Protein AF-A0A936ZV55-F1 (afdb_monomer_lite)

Sequence (114 aa):
MKTILKLLIPIILLSFFTTSCATTVRVRPARGVVVTKLHHPKIVVHNNVRYYRSNGTWYVKQNRGYRTIAAPVGVRVTTLPRGYRVVKVRGVKYYTYRGVYYKRSGRKYIVVNV

Foldseek 3Di:
DPPVVVVVVVVVVVPVPPDPPPPPDDDDDDQFDWAQDADPWDWFADPNAIWTAHQNWIWGDDDNTTGTDDDDFFTKAQDDHPPWDWDADPNAIWTDDPHWIWHDDPNIITTHDD

Secondary structure (DSSP, 8-state):
--SSHHHHHHHHHTTTT---------PPPPTT-EES--SSPEEEEETTEEEEEETTEEEEEETTEEEEEPPPTT-EESSPPTT-EEEEETTEEEEEETTEEEEEETTEEEEE--

pLDDT: mean 83.95, std 16.99, range [48.19, 98.38]

InterPro domains:
  IPR045398 Protein of unknown function DUF6515 [PF20125] (32-113)

Radius of gyration: 22.92 Å; chains: 1; bounding box: 64×62×41 Å

Structure (mmCIF, N/CA/C/O backbone):
data_AF-A0A936ZV55-F1
#
_entry.id   AF-A0A936ZV55-F1
#
loop_
_atom_site.group_PDB
_atom_site.id
_atom_site.type_symbol
_atom_site.label_atom_id
_atom_site.label_alt_id
_atom_site.label_comp_id
_atom_site.label_asym_id
_atom_site.label_entity_id
_atom_site.label_seq_id
_atom_site.pdbx_PDB_ins_code
_atom_site.Cartn_x
_atom_site.Cartn_y
_atom_site.Cartn_z
_atom_site.occupancy
_atom_site.B_iso_or_equiv
_atom_site.auth_seq_id
_atom_site.auth_comp_id
_atom_site.auth_asym_id
_atom_site.auth_atom_id
_atom_site.pdbx_PDB_model_num
ATOM 1 N N . MET A 1 1 ? 46.717 44.555 23.370 1.00 53.72 1 MET A N 1
ATOM 2 C CA . MET A 1 1 ? 45.807 44.378 22.209 1.00 53.72 1 MET A CA 1
ATOM 3 C C . MET A 1 1 ? 45.878 42.944 21.648 1.00 53.72 1 MET A C 1
ATOM 5 O O . MET A 1 1 ? 46.238 42.754 20.498 1.00 53.72 1 MET A O 1
ATOM 9 N N . LYS A 1 2 ? 45.594 41.902 22.450 1.00 53.50 2 LYS A N 1
ATOM 10 C CA . LYS A 1 2 ? 45.701 40.478 22.022 1.00 53.50 2 LYS A CA 1
ATOM 11 C C . LYS A 1 2 ? 44.462 39.628 22.360 1.00 53.50 2 LYS A C 1
ATOM 13 O O . LYS A 1 2 ? 44.421 38.442 22.052 1.00 53.50 2 LYS A O 1
ATOM 18 N N . THR A 1 3 ? 43.448 40.233 22.974 1.00 50.22 3 THR A N 1
ATOM 19 C CA . THR A 1 3 ? 42.209 39.572 23.420 1.00 50.22 3 THR A CA 1
ATOM 20 C C . THR A 1 3 ? 41.062 39.694 22.412 1.00 50.22 3 THR A C 1
ATOM 22 O O . THR A 1 3 ? 40.190 38.836 22.391 1.00 50.22 3 THR A O 1
ATOM 25 N N . ILE A 1 4 ? 41.099 40.688 21.518 1.00 57.16 4 ILE A N 1
ATOM 26 C CA . ILE A 1 4 ? 40.024 40.958 20.543 1.00 57.16 4 ILE A CA 1
ATOM 27 C C . ILE A 1 4 ? 40.008 39.914 19.406 1.00 57.16 4 ILE A C 1
ATOM 29 O O . ILE A 1 4 ? 38.944 39.492 18.966 1.00 57.16 4 ILE A O 1
ATOM 33 N N . LEU A 1 5 ? 41.174 39.402 18.991 1.00 50.50 5 LEU A N 1
ATOM 34 C CA . LEU A 1 5 ? 41.277 38.407 17.911 1.00 50.50 5 LEU A CA 1
ATOM 35 C C . LEU A 1 5 ? 40.729 37.020 18.310 1.00 50.50 5 LEU A C 1
ATOM 37 O O . LEU A 1 5 ? 40.260 36.275 17.457 1.00 50.50 5 LEU A O 1
ATOM 41 N N . LYS A 1 6 ? 40.735 36.679 19.608 1.00 48.19 6 LYS A N 1
ATOM 42 C CA . LYS A 1 6 ? 40.257 35.378 20.119 1.00 48.19 6 LYS A CA 1
ATOM 43 C C . LYS A 1 6 ? 38.727 35.290 20.246 1.00 48.19 6 LYS A C 1
ATOM 45 O O . LYS A 1 6 ? 38.203 34.189 20.363 1.00 48.19 6 LYS A O 1
ATOM 50 N N . LEU A 1 7 ? 38.021 36.424 20.190 1.00 53.91 7 LEU A N 1
ATOM 51 C CA . LEU A 1 7 ? 36.553 36.498 20.265 1.00 53.91 7 LEU A CA 1
ATOM 52 C C . LEU A 1 7 ? 35.861 36.430 18.893 1.00 53.91 7 LEU A C 1
ATOM 54 O O . LEU A 1 7 ? 34.675 36.126 18.832 1.00 53.91 7 LEU A O 1
ATOM 58 N N . LEU A 1 8 ? 36.591 36.648 17.792 1.00 54.00 8 LEU A N 1
ATOM 59 C CA . LEU A 1 8 ? 36.044 36.582 16.426 1.00 54.00 8 LEU A CA 1
ATOM 60 C C . LEU A 1 8 ? 36.013 35.159 15.838 1.00 54.00 8 LEU A C 1
ATOM 62 O O . LEU A 1 8 ? 35.195 34.862 14.971 1.00 54.00 8 LEU A O 1
ATOM 66 N N . ILE A 1 9 ? 36.858 34.257 16.338 1.00 56.09 9 ILE A N 1
ATOM 67 C CA . ILE A 1 9 ? 37.000 32.879 15.842 1.00 56.09 9 ILE A CA 1
ATOM 68 C C . ILE A 1 9 ? 35.749 31.993 16.082 1.00 56.09 9 ILE A C 1
ATOM 70 O O . ILE A 1 9 ? 35.398 31.241 15.172 1.00 56.09 9 ILE A O 1
ATOM 74 N N . PRO A 1 10 ? 35.009 32.070 17.212 1.00 53.22 10 PRO A N 1
ATOM 75 C CA . PRO A 1 10 ? 33.805 31.249 17.393 1.00 53.22 10 PRO A CA 1
ATOM 76 C C . PRO A 1 10 ? 32.577 31.765 16.620 1.00 53.22 10 PRO A C 1
ATOM 78 O O . PRO A 1 10 ? 31.668 30.988 16.340 1.00 53.22 10 PRO A O 1
ATOM 81 N N . ILE A 1 11 ? 32.546 33.046 16.232 1.00 55.44 11 ILE A N 1
ATOM 82 C CA . ILE A 1 11 ? 31.412 33.649 15.503 1.00 55.44 11 ILE A CA 1
ATOM 83 C C . ILE A 1 11 ? 31.414 33.213 14.028 1.00 55.44 11 ILE A C 1
ATOM 85 O O . ILE A 1 11 ? 30.356 33.018 13.435 1.00 55.44 11 ILE A O 1
ATOM 89 N N . ILE A 1 12 ? 32.597 32.973 13.454 1.00 54.81 12 ILE A N 1
ATOM 90 C CA . ILE A 1 12 ? 32.760 32.508 12.066 1.00 54.81 12 ILE A CA 1
ATOM 91 C C . ILE A 1 12 ? 32.410 31.014 11.921 1.00 54.81 12 ILE A C 1
ATOM 93 O O . ILE A 1 12 ? 31.996 30.582 10.849 1.00 54.81 12 ILE A O 1
ATOM 97 N N . LEU A 1 13 ? 32.508 30.219 12.995 1.00 54.12 13 LEU A N 1
ATOM 98 C CA . LEU A 1 13 ? 32.176 28.788 12.961 1.00 54.12 13 LEU A CA 1
ATOM 99 C C . LEU A 1 13 ? 30.666 28.504 13.083 1.00 54.12 13 LEU A C 1
ATOM 101 O O . LEU A 1 13 ? 30.201 27.449 12.651 1.00 54.12 13 LEU A O 1
ATOM 105 N N . LEU A 1 14 ? 29.890 29.431 13.657 1.00 54.41 14 LEU A N 1
ATOM 106 C CA . LEU A 1 14 ? 28.461 29.234 13.938 1.00 54.41 14 LEU A CA 1
ATOM 107 C C . LEU A 1 14 ? 27.556 29.432 12.703 1.00 54.41 14 LEU A C 1
ATOM 109 O O . LEU A 1 14 ? 26.392 29.040 12.721 1.00 54.41 14 LEU A O 1
ATOM 113 N N . SER A 1 15 ? 28.074 30.000 11.611 1.00 51.59 15 SER A N 1
ATOM 114 C CA . SER A 1 15 ? 27.320 30.274 10.376 1.00 51.59 15 SER A CA 1
ATOM 115 C C . SER A 1 15 ? 27.347 29.133 9.344 1.00 51.59 15 SER A C 1
ATOM 117 O O . SER A 1 15 ? 26.571 29.155 8.388 1.00 51.59 15 SER A O 1
ATOM 119 N N . PHE A 1 16 ? 28.167 28.093 9.547 1.00 55.56 16 PHE A N 1
ATOM 120 C CA . PHE A 1 16 ? 28.282 26.949 8.625 1.00 55.56 16 PHE A CA 1
ATOM 121 C C . PHE A 1 16 ? 27.246 25.833 8.845 1.00 55.56 16 PHE A C 1
ATOM 123 O O . PHE A 1 16 ? 27.211 24.865 8.090 1.00 55.56 16 PHE A O 1
ATOM 130 N N . PHE A 1 17 ? 26.356 25.974 9.831 1.00 54.66 17 PHE A N 1
ATOM 131 C CA . PHE A 1 17 ? 25.240 25.049 10.073 1.00 54.66 17 PHE 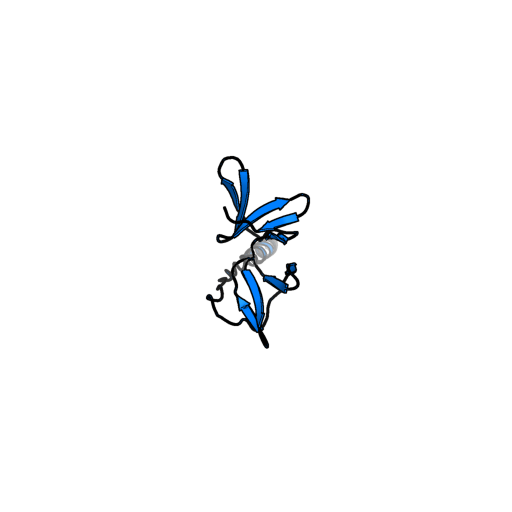A CA 1
ATOM 132 C C . PHE A 1 17 ? 23.920 25.534 9.455 1.00 54.66 17 PHE A C 1
ATOM 134 O O . PHE A 1 17 ? 22.839 25.208 9.947 1.00 54.66 17 PHE A O 1
ATOM 141 N N . THR A 1 18 ? 23.968 26.301 8.361 1.00 59.91 18 THR A N 1
ATOM 142 C CA . THR A 1 18 ? 22.760 26.579 7.574 1.00 59.91 18 THR A CA 1
ATOM 143 C C . THR A 1 18 ? 22.349 25.306 6.836 1.00 59.91 18 THR A C 1
ATOM 145 O O . THR A 1 18 ? 22.774 24.988 5.731 1.00 59.91 18 THR A O 1
ATOM 148 N N . THR A 1 19 ? 21.543 24.525 7.553 1.00 65.81 19 THR A N 1
ATOM 149 C CA . THR A 1 19 ? 20.645 23.466 7.102 1.00 65.81 19 THR A CA 1
ATOM 150 C C . THR A 1 19 ? 20.441 23.455 5.590 1.00 65.81 19 THR A C 1
ATOM 152 O O . THR A 1 19 ? 19.628 24.211 5.055 1.00 65.81 19 THR A O 1
ATOM 155 N N . SER A 1 20 ? 21.143 22.536 4.917 1.00 66.44 20 SER A N 1
ATOM 15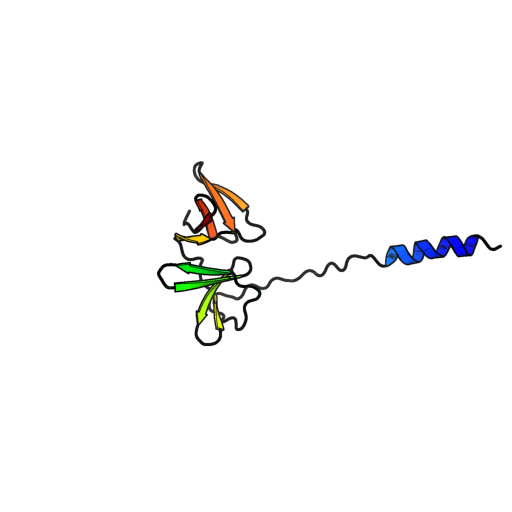6 C CA . SER A 1 20 ? 20.825 22.086 3.564 1.00 66.44 20 SER A CA 1
ATOM 157 C C . SER A 1 20 ? 19.428 21.467 3.591 1.00 66.44 20 SER A C 1
ATOM 159 O O . SER A 1 20 ? 19.240 20.271 3.820 1.00 66.44 20 SER A O 1
ATOM 161 N N . CYS A 1 21 ? 18.408 22.307 3.438 1.00 64.75 21 CYS A N 1
ATOM 162 C CA . CYS A 1 21 ? 17.036 21.857 3.297 1.00 64.75 21 CYS A CA 1
ATOM 163 C C . CYS A 1 21 ? 16.856 21.377 1.852 1.00 64.75 21 CYS A C 1
ATOM 165 O O . CYS A 1 21 ? 16.261 22.048 1.011 1.00 64.75 21 CYS A O 1
ATOM 167 N N . ALA A 1 22 ? 17.432 20.215 1.535 1.00 61.62 22 ALA A N 1
ATOM 168 C C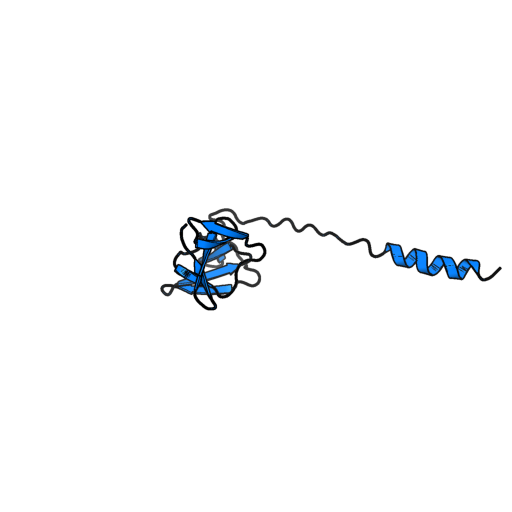A . ALA A 1 22 ? 17.210 19.552 0.260 1.00 61.62 22 ALA A CA 1
ATOM 169 C C . ALA A 1 22 ? 15.760 19.044 0.216 1.00 61.62 22 ALA A C 1
ATOM 171 O O . ALA A 1 22 ? 15.436 17.951 0.692 1.00 61.62 22 ALA A O 1
ATOM 172 N N . THR A 1 23 ? 14.862 19.846 -0.358 1.00 58.88 23 THR A N 1
ATOM 173 C CA . THR A 1 23 ? 13.494 19.408 -0.650 1.00 58.88 23 THR A CA 1
ATOM 174 C C . THR A 1 23 ? 13.546 18.414 -1.804 1.00 58.88 23 THR A C 1
ATOM 176 O O . THR A 1 23 ? 13.591 18.780 -2.974 1.00 58.88 23 THR A O 1
ATOM 179 N N . THR A 1 24 ? 13.556 17.120 -1.484 1.00 61.34 24 THR A N 1
ATOM 180 C CA . THR A 1 24 ? 13.398 16.088 -2.511 1.00 61.34 24 THR A CA 1
ATOM 181 C C . THR A 1 24 ? 11.956 16.109 -3.025 1.00 61.34 24 THR A C 1
ATOM 183 O O . THR A 1 24 ? 11.007 15.773 -2.307 1.00 61.34 24 THR A O 1
ATOM 186 N N . VAL A 1 25 ? 11.768 16.515 -4.282 1.00 60.38 25 VAL A N 1
ATOM 187 C CA . VAL A 1 25 ? 10.472 16.409 -4.956 1.00 60.38 25 VAL A CA 1
ATOM 188 C C . VAL A 1 25 ? 10.227 14.936 -5.261 1.00 60.38 25 VAL A C 1
ATOM 190 O O . VAL A 1 25 ? 10.847 14.336 -6.137 1.00 60.38 25 VAL A O 1
ATOM 193 N N . ARG A 1 26 ? 9.319 14.310 -4.507 1.00 57.88 26 ARG A N 1
ATOM 194 C CA . ARG A 1 26 ? 8.948 12.910 -4.740 1.00 57.88 26 ARG A CA 1
ATOM 195 C C . ARG A 1 26 ? 7.951 12.810 -5.889 1.00 57.88 26 ARG A C 1
ATOM 197 O O . ARG A 1 26 ? 6.742 12.858 -5.661 1.00 57.88 26 ARG A O 1
ATOM 204 N N . VAL A 1 27 ? 8.457 12.601 -7.100 1.00 59.88 27 VAL A N 1
ATOM 205 C CA . VAL A 1 27 ? 7.624 12.282 -8.265 1.00 59.88 27 VAL A CA 1
ATOM 206 C C . VAL A 1 27 ? 7.073 10.861 -8.118 1.00 59.88 27 VAL A C 1
ATOM 208 O O . VAL A 1 27 ? 7.790 9.926 -7.753 1.00 59.88 27 VAL A O 1
ATOM 211 N N . ARG A 1 28 ? 5.767 10.693 -8.346 1.00 64.12 28 ARG A N 1
ATOM 212 C CA . ARG A 1 28 ? 5.134 9.369 -8.397 1.00 64.12 28 ARG A CA 1
ATOM 213 C C . ARG A 1 28 ? 5.108 8.918 -9.856 1.00 64.12 28 ARG A C 1
ATOM 215 O O . ARG A 1 28 ? 4.662 9.705 -10.687 1.00 64.12 28 ARG A O 1
ATOM 222 N N . PRO A 1 29 ? 5.521 7.682 -10.175 1.00 66.50 29 PRO A N 1
ATOM 223 C CA . PRO A 1 29 ? 5.306 7.154 -11.512 1.00 66.50 29 PRO A CA 1
ATOM 224 C C . PRO A 1 29 ? 3.802 7.136 -11.799 1.00 66.50 29 PRO A C 1
ATOM 226 O O . PRO A 1 29 ? 3.008 6.698 -10.958 1.00 66.50 29 PRO A O 1
ATOM 229 N N . ALA A 1 30 ? 3.412 7.641 -12.969 1.00 64.88 30 ALA A N 1
ATOM 230 C CA . ALA A 1 30 ? 2.033 7.566 -13.425 1.00 64.88 30 ALA A CA 1
ATOM 231 C C . ALA A 1 30 ? 1.577 6.097 -13.522 1.00 64.88 30 ALA A C 1
ATOM 233 O O . ALA A 1 30 ? 2.388 5.165 -13.608 1.00 64.88 30 ALA A O 1
ATOM 234 N N . ARG A 1 31 ? 0.257 5.877 -13.492 1.00 63.28 31 ARG A N 1
ATOM 235 C CA . ARG A 1 31 ? -0.312 4.542 -13.727 1.00 63.28 31 ARG A CA 1
ATOM 236 C C . ARG A 1 31 ? 0.152 4.050 -15.105 1.00 63.28 31 ARG A C 1
ATOM 238 O O . ARG A 1 31 ? 0.051 4.788 -16.073 1.00 63.28 31 ARG A O 1
ATOM 245 N N . GLY A 1 32 ? 0.681 2.828 -15.171 1.00 64.88 32 GLY A N 1
ATOM 246 C CA . GLY A 1 32 ? 1.185 2.228 -16.415 1.00 64.88 32 GLY A CA 1
ATOM 247 C C . GLY A 1 32 ? 2.680 2.424 -16.694 1.00 64.88 32 GLY A C 1
ATOM 248 O O . GLY A 1 32 ? 3.213 1.732 -17.554 1.00 64.88 32 GLY A O 1
ATOM 249 N N . VAL A 1 33 ? 3.388 3.273 -15.939 1.00 69.12 33 VAL A N 1
ATOM 250 C CA . VAL A 1 33 ? 4.843 3.434 -16.102 1.00 69.12 33 VAL A CA 1
ATOM 251 C C . VAL A 1 33 ? 5.579 2.213 -15.547 1.00 69.12 33 VAL A C 1
ATOM 253 O O . VAL A 1 33 ? 5.348 1.795 -14.405 1.00 69.12 33 VAL A O 1
ATOM 256 N N . VAL A 1 34 ? 6.483 1.656 -16.356 1.00 78.69 34 VAL A N 1
ATOM 257 C CA . VAL A 1 34 ? 7.406 0.595 -15.947 1.00 78.69 34 VAL A CA 1
ATOM 258 C C . VAL A 1 34 ? 8.619 1.232 -15.273 1.00 78.69 34 VAL A C 1
ATOM 260 O O . VAL A 1 34 ? 9.389 1.958 -15.891 1.00 78.69 34 VAL A O 1
ATOM 263 N N . VAL A 1 35 ? 8.796 0.948 -13.988 1.00 84.31 35 VAL A N 1
ATOM 264 C CA . VAL A 1 35 ? 9.957 1.359 -13.199 1.00 84.31 35 VAL A CA 1
ATOM 265 C C . VAL A 1 35 ? 11.033 0.287 -13.318 1.00 84.31 35 VAL A C 1
ATOM 267 O O . VAL A 1 35 ? 10.782 -0.880 -13.032 1.00 84.31 35 VAL A O 1
ATOM 270 N N . THR A 1 36 ? 12.245 0.655 -13.714 1.00 83.50 36 THR A N 1
ATOM 271 C CA . THR A 1 36 ? 13.344 -0.305 -13.923 1.00 83.50 36 THR A CA 1
ATOM 272 C C . THR A 1 36 ? 13.993 -0.757 -12.612 1.00 83.50 36 THR A C 1
ATOM 274 O O . THR A 1 36 ? 14.383 -1.915 -12.485 1.00 83.50 36 THR A O 1
ATOM 277 N N . LYS A 1 37 ? 14.059 0.116 -11.597 1.00 87.12 37 LYS A N 1
ATOM 278 C CA . LYS A 1 37 ? 14.700 -0.170 -10.304 1.00 87.12 37 LYS A CA 1
ATOM 279 C C . LYS A 1 37 ? 13.870 0.350 -9.132 1.00 87.12 37 LYS A C 1
ATOM 281 O O . LYS A 1 37 ? 13.495 1.518 -9.091 1.00 87.12 37 LYS A O 1
ATOM 286 N N . LEU A 1 38 ? 13.616 -0.512 -8.147 1.00 89.75 38 LEU A N 1
ATOM 287 C CA . LEU A 1 38 ? 12.976 -0.126 -6.888 1.00 89.75 38 LEU A CA 1
ATOM 288 C C . LEU A 1 38 ? 14.027 0.052 -5.794 1.00 89.75 38 LEU A C 1
ATOM 290 O O . LEU A 1 38 ? 14.847 -0.831 -5.558 1.00 89.75 38 LEU A O 1
ATOM 294 N N . HIS A 1 39 ? 13.953 1.166 -5.071 1.00 86.44 39 HIS A N 1
ATOM 295 C CA . HIS A 1 39 ? 14.776 1.389 -3.886 1.00 86.44 39 HIS A CA 1
ATOM 296 C C . HIS A 1 39 ? 14.116 0.729 -2.666 1.00 86.44 39 HIS A C 1
ATOM 298 O O . HIS A 1 39 ? 12.973 1.058 -2.328 1.00 86.44 39 HIS A O 1
ATOM 304 N N . HIS A 1 40 ? 14.832 -0.203 -2.029 1.00 89.50 40 HIS A N 1
ATOM 305 C CA . HIS A 1 40 ? 14.440 -0.917 -0.802 1.00 89.50 40 HIS A CA 1
ATOM 306 C C . HIS A 1 40 ? 12.989 -1.451 -0.796 1.00 89.50 40 HIS A C 1
ATOM 308 O O . HIS A 1 40 ? 12.210 -1.126 0.110 1.00 89.50 40 HIS A O 1
ATOM 314 N N . PRO A 1 41 ? 12.568 -2.234 -1.811 1.00 93.56 41 PRO A N 1
ATOM 315 C CA . PRO A 1 41 ? 11.210 -2.751 -1.852 1.00 93.56 41 PRO A CA 1
ATOM 316 C C . PRO A 1 41 ? 10.980 -3.769 -0.731 1.00 93.56 41 PRO A C 1
ATOM 318 O O . PRO A 1 41 ? 11.768 -4.689 -0.529 1.00 93.56 41 PRO A O 1
ATOM 321 N N . LYS A 1 42 ? 9.846 -3.650 -0.038 1.00 95.25 42 LYS A N 1
ATOM 322 C CA . LYS A 1 42 ? 9.335 -4.719 0.823 1.00 95.25 42 LYS A CA 1
ATOM 323 C C . LYS A 1 42 ? 8.562 -5.706 -0.041 1.00 95.25 42 LYS A C 1
ATOM 325 O O . LYS A 1 42 ? 7.615 -5.303 -0.717 1.00 95.25 42 LYS A O 1
ATOM 330 N N . ILE A 1 43 ? 8.965 -6.970 -0.019 1.00 96.19 43 ILE A N 1
ATOM 331 C CA . ILE A 1 43 ? 8.312 -8.040 -0.776 1.00 96.19 43 ILE A CA 1
ATOM 332 C C . ILE A 1 43 ? 7.186 -8.624 0.074 1.00 96.19 43 ILE A C 1
ATOM 334 O O . ILE A 1 43 ? 7.368 -8.884 1.263 1.00 96.19 43 ILE A O 1
ATOM 338 N N . VAL A 1 44 ? 6.020 -8.815 -0.534 1.00 95.88 44 VAL A N 1
ATOM 339 C CA . VAL A 1 44 ? 4.858 -9.434 0.101 1.00 95.88 44 VAL A CA 1
ATOM 340 C C . VAL A 1 44 ? 4.280 -10.476 -0.843 1.00 95.88 44 VAL A C 1
ATOM 342 O O . VAL A 1 44 ? 4.027 -10.180 -2.008 1.00 95.88 44 VAL A O 1
ATOM 345 N N . VAL A 1 45 ? 4.075 -11.693 -0.345 1.00 96.38 45 VAL A N 1
ATOM 346 C CA . VAL A 1 45 ? 3.450 -12.779 -1.108 1.00 96.38 45 VAL A CA 1
ATOM 347 C C . VAL A 1 45 ? 1.977 -12.865 -0.726 1.00 96.38 45 VAL A C 1
ATOM 349 O O . VAL A 1 45 ? 1.646 -12.893 0.460 1.00 96.38 45 VAL A O 1
ATOM 352 N N . HIS A 1 46 ? 1.096 -12.888 -1.721 1.00 95.50 46 HIS A N 1
ATOM 353 C CA . HIS A 1 46 ? -0.340 -13.075 -1.532 1.00 95.50 46 HIS A CA 1
ATOM 354 C C . HIS A 1 46 ? -0.925 -13.785 -2.753 1.00 95.50 46 HIS A C 1
ATOM 356 O O . HIS A 1 46 ? -0.606 -13.409 -3.877 1.00 95.50 46 HIS A O 1
ATOM 362 N N . ASN A 1 47 ? -1.738 -14.822 -2.535 1.00 94.88 47 ASN A N 1
ATOM 363 C CA . ASN A 1 47 ? -2.325 -15.661 -3.591 1.00 94.88 47 ASN A CA 1
ATOM 364 C C . ASN A 1 47 ? -1.286 -16.155 -4.612 1.00 94.88 47 ASN A C 1
ATOM 366 O O . ASN A 1 47 ? -1.480 -16.044 -5.816 1.00 94.88 47 ASN A O 1
ATOM 370 N N . ASN A 1 48 ? -0.140 -16.634 -4.119 1.00 94.81 48 ASN A N 1
ATOM 371 C CA . ASN A 1 48 ? 1.001 -17.080 -4.927 1.00 94.81 48 ASN A CA 1
ATOM 372 C C . ASN A 1 48 ? 1.641 -16.003 -5.838 1.00 94.81 48 ASN A C 1
ATOM 374 O O . ASN A 1 48 ? 2.519 -16.304 -6.642 1.00 94.81 48 ASN A O 1
ATOM 378 N N . VAL A 1 49 ? 1.261 -14.729 -5.684 1.00 95.50 49 VAL A N 1
ATOM 379 C CA . VAL A 1 49 ? 1.835 -13.591 -6.414 1.00 95.50 49 VAL A CA 1
ATOM 380 C C . VAL A 1 49 ? 2.770 -12.797 -5.504 1.00 95.50 49 VAL A C 1
ATOM 382 O O . VAL A 1 49 ? 2.456 -12.494 -4.349 1.00 95.50 49 VAL A O 1
ATOM 385 N N . ARG A 1 50 ? 3.941 -12.433 -6.041 1.00 96.81 50 ARG A N 1
ATOM 386 C CA . ARG A 1 50 ? 4.902 -11.535 -5.388 1.00 96.81 50 ARG A CA 1
ATOM 387 C C . ARG A 1 50 ? 4.584 -10.082 -5.717 1.00 96.81 50 ARG A C 1
ATOM 389 O O . ARG A 1 50 ? 4.718 -9.646 -6.859 1.00 96.81 50 ARG A O 1
ATOM 396 N N . TYR A 1 51 ? 4.244 -9.326 -4.684 1.00 96.75 51 TYR A N 1
ATOM 397 C CA . TYR A 1 51 ? 4.064 -7.885 -4.736 1.00 96.75 51 TYR A CA 1
ATOM 398 C C . TYR A 1 51 ? 5.259 -7.174 -4.115 1.00 96.75 51 TYR A C 1
ATOM 400 O O . TYR A 1 51 ? 5.845 -7.630 -3.132 1.00 96.75 51 TYR A O 1
ATOM 408 N N . TYR A 1 52 ? 5.597 -6.020 -4.672 1.00 96.25 52 TYR A N 1
ATOM 409 C CA . TYR A 1 52 ? 6.701 -5.189 -4.219 1.00 96.25 52 TYR A CA 1
ATOM 410 C C . TYR A 1 52 ? 6.132 -3.863 -3.743 1.00 96.25 52 TYR A C 1
ATOM 412 O O . TYR A 1 52 ? 5.381 -3.207 -4.461 1.00 96.25 52 TYR A O 1
ATOM 420 N N . ARG A 1 53 ? 6.482 -3.446 -2.529 1.00 94.38 53 ARG A N 1
ATOM 421 C CA . ARG A 1 53 ? 6.019 -2.184 -1.954 1.00 94.38 53 ARG A CA 1
ATOM 422 C C . ARG A 1 53 ? 7.200 -1.279 -1.655 1.00 94.38 53 ARG A C 1
ATOM 424 O O . ARG A 1 53 ? 8.031 -1.610 -0.812 1.00 94.38 53 ARG A O 1
ATOM 431 N N . SER A 1 54 ? 7.2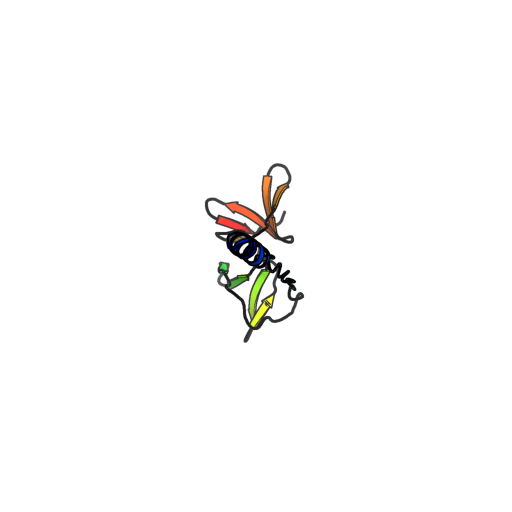38 -0.103 -2.271 1.00 93.69 54 SER A N 1
ATOM 432 C CA . SER A 1 54 ? 8.254 0.919 -1.988 1.00 93.69 54 SER A CA 1
ATOM 433 C C . SER A 1 54 ? 7.592 2.276 -1.773 1.00 93.69 54 SER A C 1
ATOM 435 O O . SER A 1 54 ? 6.728 2.680 -2.547 1.00 93.69 54 SER A O 1
ATOM 437 N N . ASN A 1 55 ? 7.951 2.961 -0.678 1.00 89.75 55 ASN A N 1
ATOM 438 C CA . ASN A 1 55 ? 7.399 4.268 -0.284 1.00 89.75 55 ASN A CA 1
ATOM 439 C C . ASN A 1 55 ? 5.852 4.350 -0.291 1.00 89.75 55 ASN A C 1
ATOM 441 O O . ASN A 1 55 ? 5.271 5.397 -0.566 1.00 89.75 55 ASN A O 1
ATOM 445 N N . GLY A 1 56 ? 5.181 3.231 0.005 1.00 90.50 56 GLY A N 1
ATOM 446 C CA . GLY A 1 56 ? 3.718 3.119 0.016 1.00 90.50 56 GLY A CA 1
ATOM 447 C C . GLY A 1 56 ? 3.057 2.954 -1.358 1.00 90.50 56 GLY A C 1
ATOM 448 O O . GLY A 1 56 ? 1.841 2.804 -1.404 1.00 90.50 56 GLY A O 1
ATOM 449 N N . THR A 1 57 ? 3.830 2.922 -2.445 1.00 92.31 57 THR A N 1
ATOM 450 C CA . THR A 1 57 ? 3.367 2.518 -3.780 1.00 92.31 57 THR A CA 1
ATOM 451 C C . THR A 1 57 ? 3.550 1.010 -3.961 1.00 92.31 57 THR A C 1
ATOM 453 O O . THR A 1 57 ? 4.522 0.434 -3.457 1.00 92.31 57 THR A O 1
ATOM 456 N N . TRP A 1 58 ? 2.614 0.381 -4.670 1.00 94.19 58 TRP A N 1
ATOM 457 C CA . TRP A 1 58 ? 2.592 -1.054 -4.937 1.00 94.19 58 TRP A CA 1
ATOM 458 C C . TRP A 1 58 ? 2.987 -1.351 -6.376 1.00 94.19 58 TRP A C 1
ATOM 460 O O . TRP A 1 58 ? 2.626 -0.617 -7.294 1.00 94.19 58 TRP A O 1
ATOM 470 N N . TYR A 1 59 ? 3.720 -2.444 -6.555 1.00 94.75 59 TYR A N 1
ATOM 471 C CA . TYR A 1 59 ? 4.243 -2.868 -7.839 1.00 94.75 59 TYR A CA 1
ATOM 472 C C . TYR A 1 59 ? 4.141 -4.381 -8.009 1.00 94.75 59 TYR A C 1
ATOM 474 O O . TYR A 1 59 ? 4.214 -5.144 -7.041 1.00 94.75 59 TYR A O 1
ATOM 482 N N . VAL A 1 60 ? 4.059 -4.802 -9.265 1.00 94.50 60 VAL A N 1
ATOM 483 C CA . VAL A 1 60 ? 4.276 -6.185 -9.696 1.00 94.50 60 VAL A CA 1
ATOM 484 C C . VAL A 1 60 ? 5.464 -6.220 -10.652 1.00 94.50 60 VAL A C 1
ATOM 486 O O . VAL A 1 60 ? 5.692 -5.261 -11.393 1.00 94.50 60 VAL A O 1
ATOM 489 N N . LYS A 1 61 ? 6.247 -7.299 -10.627 1.00 93.25 61 LYS A N 1
ATOM 490 C CA . LYS A 1 61 ? 7.338 -7.484 -11.589 1.00 93.25 61 LYS A CA 1
ATOM 491 C C . LYS A 1 61 ? 6.744 -7.723 -12.982 1.00 93.25 61 LYS A C 1
ATOM 493 O O . LYS A 1 61 ? 5.846 -8.545 -13.125 1.00 93.25 61 LYS A O 1
ATOM 498 N N . GLN A 1 62 ? 7.247 -7.016 -13.990 1.00 91.69 62 GLN A N 1
ATOM 499 C CA . GLN A 1 62 ? 6.865 -7.183 -15.392 1.00 91.69 62 GLN A CA 1
ATOM 500 C C . GLN A 1 62 ? 8.121 -7.087 -16.263 1.00 91.69 62 GLN A C 1
ATOM 502 O O . GLN A 1 62 ? 8.780 -6.047 -16.298 1.00 91.69 62 GLN A O 1
ATOM 507 N N . ASN A 1 63 ? 8.455 -8.168 -16.973 1.00 89.06 63 ASN A N 1
ATOM 508 C CA . ASN A 1 63 ? 9.669 -8.282 -17.788 1.00 89.06 63 ASN A CA 1
ATOM 509 C C . ASN A 1 63 ? 10.934 -7.898 -16.987 1.00 89.06 63 ASN A C 1
ATOM 511 O O . ASN A 1 63 ? 11.229 -8.494 -15.947 1.00 89.06 63 ASN A O 1
ATOM 515 N N . ARG A 1 64 ? 11.667 -6.882 -17.461 1.00 88.31 64 ARG A N 1
ATOM 516 C CA . ARG A 1 64 ? 12.889 -6.342 -16.844 1.00 88.31 64 ARG A CA 1
ATOM 517 C C . ARG A 1 64 ? 12.624 -5.226 -15.818 1.00 88.31 64 ARG A C 1
ATOM 519 O O . ARG A 1 64 ? 13.576 -4.643 -15.314 1.00 88.31 64 ARG A O 1
ATOM 526 N N . GLY A 1 65 ? 11.364 -4.918 -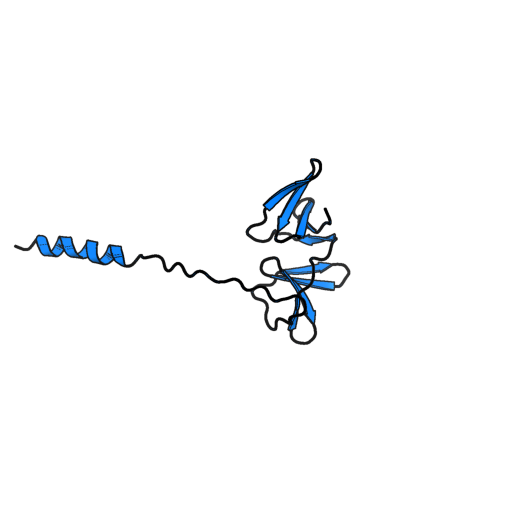15.506 1.00 91.56 65 GLY A N 1
ATOM 527 C CA . GLY A 1 65 ? 10.995 -3.832 -14.598 1.00 91.56 65 GLY A CA 1
ATOM 528 C C . GLY A 1 65 ? 9.799 -4.149 -13.702 1.00 91.56 65 GLY A C 1
ATOM 529 O O . GLY A 1 65 ? 9.467 -5.304 -13.427 1.00 91.56 65 GLY A O 1
ATOM 530 N N . TYR A 1 66 ? 9.160 -3.088 -13.221 1.00 93.56 66 TYR A N 1
ATOM 531 C CA . TYR A 1 66 ? 8.077 -3.116 -12.251 1.00 93.56 66 TYR A CA 1
ATOM 532 C C . TYR A 1 66 ? 6.942 -2.213 -12.710 1.00 93.56 66 TYR A C 1
ATOM 534 O O . TYR A 1 66 ? 7.147 -1.025 -12.943 1.00 93.56 66 TYR A O 1
ATOM 542 N N . ARG A 1 67 ? 5.727 -2.748 -12.790 1.00 91.81 67 ARG A N 1
ATOM 543 C CA . ARG A 1 67 ? 4.536 -1.956 -13.097 1.00 91.81 67 ARG A CA 1
ATOM 544 C C . ARG A 1 67 ? 3.860 -1.517 -11.810 1.00 91.81 67 ARG A C 1
ATOM 546 O O . ARG A 1 67 ? 3.604 -2.347 -10.938 1.00 91.81 67 ARG A O 1
ATOM 553 N N . THR A 1 68 ? 3.536 -0.231 -11.712 1.00 92.31 68 THR A N 1
ATOM 554 C CA . THR A 1 68 ? 2.731 0.315 -10.610 1.00 92.31 68 THR A CA 1
ATOM 555 C C . THR A 1 68 ? 1.306 -0.239 -10.657 1.00 92.31 68 THR A C 1
ATOM 557 O O . THR A 1 68 ? 0.660 -0.202 -11.704 1.00 92.31 68 THR A O 1
ATOM 560 N N . ILE A 1 69 ? 0.801 -0.718 -9.522 1.00 92.62 69 ILE A N 1
ATOM 561 C CA . ILE A 1 69 ? -0.558 -1.252 -9.367 1.00 92.62 69 ILE A CA 1
ATOM 562 C C . ILE A 1 69 ? -1.264 -0.618 -8.161 1.00 92.62 69 ILE A C 1
ATOM 564 O O . ILE A 1 69 ? -0.632 0.008 -7.305 1.00 92.62 69 ILE A O 1
ATOM 568 N N . ALA A 1 70 ? -2.580 -0.809 -8.074 1.00 92.94 70 ALA A N 1
ATOM 569 C CA . ALA A 1 70 ? -3.314 -0.560 -6.838 1.00 92.94 70 ALA A CA 1
ATOM 570 C C . ALA A 1 70 ? -2.871 -1.539 -5.736 1.00 92.94 70 ALA A C 1
ATOM 572 O O . ALA A 1 70 ? -2.379 -2.634 -6.017 1.00 92.94 70 ALA A O 1
ATOM 573 N N . ALA A 1 71 ? -3.045 -1.143 -4.474 1.00 95.00 71 ALA A N 1
ATOM 574 C CA . ALA A 1 71 ? -2.784 -2.037 -3.354 1.00 95.00 71 ALA A CA 1
ATOM 575 C C . ALA A 1 71 ? -3.732 -3.246 -3.430 1.00 95.00 71 ALA A C 1
ATOM 577 O O . ALA A 1 71 ? -4.946 -3.036 -3.473 1.00 95.00 71 ALA A O 1
ATOM 578 N N . PRO A 1 72 ? -3.226 -4.490 -3.436 1.00 95.50 72 PRO A N 1
ATOM 579 C CA . PRO A 1 72 ? -4.099 -5.648 -3.507 1.00 95.50 72 PRO A CA 1
ATOM 580 C C . PRO A 1 72 ? -4.822 -5.811 -2.168 1.00 95.50 72 PRO A C 1
ATOM 582 O O . PRO A 1 72 ? -4.198 -5.821 -1.102 1.00 95.50 72 PRO A O 1
ATOM 585 N N . VAL A 1 73 ? -6.146 -5.912 -2.227 1.00 97.12 73 VAL A N 1
ATOM 586 C CA . VAL A 1 73 ? -7.002 -6.099 -1.050 1.00 97.12 73 VAL A CA 1
ATOM 587 C C . VAL A 1 73 ? -6.703 -7.454 -0.407 1.00 97.12 73 VAL A C 1
ATOM 589 O O . VAL A 1 73 ? -6.403 -8.423 -1.095 1.00 97.12 73 VAL A O 1
ATOM 592 N N . GLY A 1 74 ? -6.738 -7.523 0.924 1.00 97.00 74 GLY A N 1
ATOM 593 C CA . GLY A 1 74 ? -6.465 -8.744 1.689 1.00 97.00 74 GLY A CA 1
ATOM 594 C C . GLY A 1 74 ? -4.985 -8.991 1.995 1.00 97.00 74 GLY A C 1
ATOM 595 O O . GLY A 1 74 ? -4.661 -9.810 2.861 1.00 97.00 74 GLY A O 1
ATOM 596 N N . VAL A 1 75 ? -4.068 -8.248 1.369 1.00 97.06 75 VAL A N 1
ATOM 597 C CA . VAL A 1 75 ? -2.630 -8.405 1.612 1.00 97.06 75 VAL A CA 1
ATOM 598 C C . VAL A 1 75 ? -2.265 -8.016 3.042 1.00 97.06 75 VAL A C 1
ATOM 600 O O . VAL A 1 75 ? -2.644 -6.952 3.538 1.00 97.06 75 VAL A O 1
ATOM 603 N N . ARG A 1 76 ? -1.457 -8.863 3.689 1.00 97.12 76 ARG A N 1
ATOM 604 C CA . ARG A 1 76 ? -0.923 -8.641 5.037 1.00 97.12 76 ARG A CA 1
ATOM 605 C C . ARG A 1 76 ? 0.454 -7.988 4.996 1.00 97.12 76 ARG A C 1
ATOM 607 O O . ARG A 1 76 ? 1.394 -8.537 4.432 1.00 97.12 76 ARG A O 1
ATOM 614 N N . VAL A 1 77 ? 0.600 -6.856 5.676 1.00 96.75 77 VAL A N 1
ATOM 615 C CA . VAL A 1 77 ? 1.864 -6.125 5.821 1.00 96.75 77 VAL A CA 1
ATOM 616 C C . VAL A 1 77 ? 2.225 -5.945 7.293 1.00 96.75 77 VAL A C 1
ATOM 618 O O . VAL A 1 77 ? 1.360 -5.761 8.142 1.00 96.75 77 VAL A O 1
ATOM 621 N N . THR A 1 78 ? 3.514 -5.981 7.618 1.00 96.31 78 THR A N 1
ATOM 622 C CA . THR A 1 78 ? 4.005 -5.803 9.001 1.00 96.31 78 THR A CA 1
ATOM 623 C C . THR A 1 78 ? 4.151 -4.339 9.400 1.00 96.31 78 THR A C 1
ATOM 625 O O . THR A 1 78 ? 4.136 -4.001 10.575 1.00 96.31 78 THR A O 1
ATOM 628 N N . THR A 1 79 ? 4.296 -3.449 8.419 1.00 95.69 79 THR A N 1
ATOM 629 C CA . THR A 1 79 ? 4.585 -2.029 8.641 1.00 95.69 79 THR A CA 1
ATOM 630 C C . THR A 1 79 ? 3.715 -1.171 7.745 1.00 95.69 79 THR A C 1
ATOM 632 O O . THR A 1 79 ? 3.476 -1.522 6.585 1.00 95.69 79 THR A O 1
ATOM 635 N N . LEU A 1 80 ? 3.282 -0.024 8.254 1.00 95.75 80 LEU A N 1
ATOM 636 C CA . LEU A 1 80 ? 2.574 0.982 7.472 1.00 95.75 80 LEU A CA 1
ATOM 637 C C . LEU A 1 80 ? 3.570 1.905 6.745 1.00 95.75 80 LEU A C 1
ATOM 639 O O . LEU A 1 80 ? 4.720 2.028 7.179 1.00 95.75 80 LEU A O 1
ATOM 643 N N . PRO A 1 81 ? 3.179 2.531 5.622 1.00 94.25 81 PRO A N 1
ATOM 644 C CA . PRO A 1 81 ? 3.986 3.570 4.989 1.00 94.25 81 PRO A CA 1
ATOM 645 C C . PRO A 1 81 ? 4.216 4.762 5.928 1.00 94.25 81 PRO A C 1
ATOM 647 O O . PRO A 1 81 ? 3.346 5.106 6.726 1.00 94.25 81 PRO A O 1
ATOM 650 N N . ARG A 1 82 ? 5.371 5.428 5.813 1.00 92.75 82 ARG A N 1
ATOM 651 C CA . ARG A 1 82 ? 5.648 6.657 6.572 1.00 92.75 82 ARG A CA 1
ATOM 652 C C . ARG A 1 82 ? 4.641 7.746 6.184 1.00 92.75 82 ARG A C 1
ATOM 654 O O . ARG A 1 82 ? 4.428 7.981 4.996 1.00 92.75 82 ARG A O 1
ATOM 661 N N . GLY A 1 83 ? 4.062 8.413 7.183 1.00 94.19 83 GLY A N 1
ATOM 662 C CA . GLY A 1 83 ? 3.041 9.447 6.979 1.00 94.19 83 GLY A CA 1
ATOM 663 C C . GLY A 1 83 ? 1.630 8.899 6.751 1.00 94.19 83 GLY A C 1
ATOM 664 O O . GLY A 1 83 ? 0.807 9.575 6.138 1.00 94.19 83 GLY A O 1
ATOM 665 N N . TYR A 1 84 ? 1.345 7.668 7.191 1.00 97.19 84 TYR A N 1
ATOM 666 C CA . TYR A 1 84 ? -0.036 7.195 7.281 1.00 97.19 84 TYR A CA 1
ATOM 667 C C . TYR A 1 84 ? -0.850 8.089 8.229 1.00 97.19 84 TYR A C 1
ATOM 669 O O . TYR A 1 84 ? -0.317 8.672 9.171 1.00 97.19 84 TYR A O 1
ATOM 677 N N . ARG A 1 85 ? -2.158 8.163 7.992 1.00 97.81 85 ARG A N 1
ATOM 678 C CA . ARG A 1 85 ? -3.129 8.834 8.861 1.00 97.81 85 ARG A CA 1
ATOM 679 C C . ARG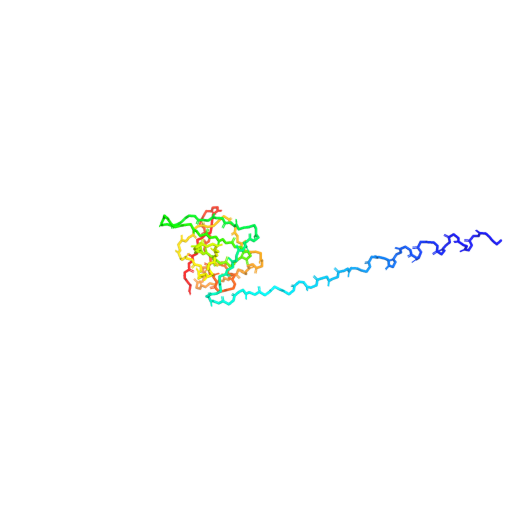 A 1 85 ? -4.010 7.790 9.530 1.00 97.81 85 ARG A C 1
ATOM 681 O O . ARG A 1 85 ? -4.280 6.746 8.943 1.00 97.81 85 ARG A O 1
ATOM 688 N N . VAL A 1 86 ? -4.471 8.063 10.743 1.00 98.06 86 VAL A N 1
ATOM 689 C CA . VAL A 1 86 ? -5.491 7.242 11.408 1.00 98.06 86 VAL A CA 1
ATOM 690 C C . VAL A 1 86 ? -6.845 7.889 11.162 1.00 98.06 86 VAL A C 1
ATOM 692 O O . VAL A 1 86 ? -6.984 9.098 11.323 1.00 98.06 86 VAL A O 1
ATOM 695 N N . VAL A 1 87 ? -7.832 7.096 10.759 1.00 97.56 87 VAL A N 1
ATOM 696 C CA . VAL A 1 87 ? -9.202 7.557 10.508 1.00 97.56 87 VAL A CA 1
ATOM 697 C C . VAL A 1 87 ? -10.190 6.630 11.204 1.00 97.56 87 VAL A C 1
ATOM 699 O O . VAL A 1 87 ? -9.917 5.441 11.375 1.00 97.56 87 VAL A O 1
ATOM 702 N N . LYS A 1 88 ? -11.333 7.169 11.628 1.00 97.56 88 LYS A N 1
ATOM 703 C CA . LYS A 1 88 ? -12.458 6.373 12.122 1.00 97.56 88 LYS A CA 1
ATOM 704 C C . LYS A 1 88 ? -13.569 6.412 11.083 1.00 97.56 88 LYS A C 1
ATOM 706 O O . LYS A 1 88 ? -13.999 7.493 10.704 1.00 97.56 88 LYS A O 1
ATOM 711 N N . VAL A 1 89 ? -14.028 5.245 10.647 1.00 95.69 89 VAL A N 1
ATOM 712 C CA . VAL A 1 89 ? -15.178 5.109 9.747 1.00 95.69 89 VAL A CA 1
ATOM 713 C C . VAL A 1 89 ? -16.191 4.223 10.448 1.00 95.69 89 VAL A C 1
ATOM 715 O O . VAL A 1 89 ? -15.862 3.097 10.815 1.00 95.69 89 VAL A O 1
ATOM 718 N N . ARG A 1 90 ? -17.393 4.760 10.701 1.00 94.69 90 ARG A N 1
ATOM 719 C CA . ARG A 1 90 ? -18.476 4.066 11.427 1.00 94.69 90 ARG A CA 1
ATOM 720 C C . ARG A 1 90 ? -17.998 3.446 12.753 1.00 94.69 90 ARG A C 1
ATOM 722 O O . ARG A 1 90 ? -18.213 2.273 13.026 1.00 94.69 90 ARG A O 1
ATOM 729 N N . GLY A 1 91 ? -17.243 4.217 13.539 1.00 95.31 91 GLY A N 1
ATOM 730 C CA . GLY A 1 91 ? -16.677 3.774 14.822 1.00 95.31 91 GLY A CA 1
ATOM 731 C C . GLY A 1 91 ? -15.435 2.873 14.727 1.00 95.31 91 GLY A C 1
ATOM 732 O O . GLY A 1 91 ? -14.709 2.736 15.712 1.00 95.31 91 GLY A O 1
ATOM 733 N N . VAL A 1 92 ? -15.108 2.326 13.552 1.00 96.44 92 VAL A N 1
ATOM 734 C CA . VAL A 1 92 ? -13.960 1.427 13.362 1.00 96.44 92 VAL A CA 1
ATOM 735 C C . VAL A 1 92 ? -12.701 2.216 12.999 1.00 96.44 92 VAL A C 1
ATOM 737 O O . VAL A 1 92 ? -12.712 3.080 12.124 1.00 96.44 92 VAL A O 1
ATOM 740 N N . LYS A 1 93 ? -11.584 1.911 13.673 1.00 97.75 93 LYS A N 1
ATOM 741 C CA . LYS A 1 93 ? -10.273 2.528 13.424 1.00 97.75 93 LYS A CA 1
ATOM 742 C C . LYS A 1 93 ? -9.585 1.892 12.211 1.00 97.75 93 LYS A C 1
ATOM 744 O O . LYS A 1 93 ? -9.292 0.696 12.217 1.00 97.75 93 LYS A O 1
ATOM 749 N N . TYR A 1 94 ? -9.228 2.722 11.240 1.00 98.38 94 TYR A N 1
ATOM 750 C CA . TYR A 1 94 ? -8.422 2.371 10.074 1.00 98.38 94 TYR A CA 1
ATOM 751 C C . TYR A 1 94 ? -7.164 3.231 10.001 1.00 98.38 94 TYR A C 1
ATOM 753 O O . TYR A 1 94 ? -7.066 4.310 10.587 1.00 98.38 94 TYR A O 1
ATOM 761 N N . TYR A 1 95 ? -6.198 2.746 9.236 1.00 98.25 95 TYR A N 1
ATOM 762 C CA . TYR A 1 95 ? -4.971 3.452 8.909 1.00 98.25 95 TYR A CA 1
ATOM 763 C C . TYR A 1 95 ? -4.986 3.683 7.404 1.00 98.25 95 TYR A C 1
ATOM 765 O O . TYR A 1 95 ? -5.184 2.735 6.657 1.00 98.25 95 TYR A O 1
ATOM 773 N N . THR A 1 96 ? -4.812 4.912 6.938 1.00 97.69 96 THR A N 1
ATOM 774 C CA . THR A 1 96 ? -4.887 5.247 5.513 1.00 97.69 96 THR A CA 1
ATOM 775 C C . THR A 1 96 ? -3.610 5.913 5.031 1.00 97.69 96 THR A C 1
ATOM 777 O O . THR A 1 96 ? -2.982 6.700 5.742 1.00 97.69 96 THR A O 1
ATOM 780 N N . TYR A 1 97 ? -3.201 5.588 3.810 1.00 96.62 97 TYR A N 1
ATOM 781 C CA . TYR A 1 97 ? -2.095 6.246 3.133 1.00 96.62 97 TYR A CA 1
ATOM 782 C C . TYR A 1 97 ? -2.386 6.350 1.639 1.00 96.62 97 TYR A C 1
ATOM 784 O O . TYR A 1 97 ? -2.512 5.330 0.965 1.00 96.62 97 TYR A O 1
ATOM 792 N N . ARG A 1 98 ? -2.459 7.584 1.118 1.00 92.06 98 ARG A N 1
ATOM 793 C CA . ARG A 1 98 ? -2.678 7.879 -0.314 1.00 92.06 98 ARG A CA 1
ATOM 794 C C . ARG A 1 98 ? -3.863 7.105 -0.927 1.00 92.06 98 ARG A C 1
ATOM 796 O O . ARG A 1 98 ? -3.748 6.596 -2.035 1.00 92.06 98 ARG A O 1
ATOM 803 N N . GLY A 1 99 ? -4.971 6.999 -0.192 1.00 92.31 99 GLY A N 1
ATOM 804 C CA . GLY A 1 99 ? -6.190 6.308 -0.637 1.00 92.31 99 GLY A CA 1
ATOM 805 C C . GLY A 1 99 ? -6.215 4.798 -0.375 1.00 92.31 99 GLY A C 1
ATOM 806 O O . GLY A 1 99 ? -7.241 4.171 -0.595 1.00 92.31 99 GLY A O 1
ATOM 807 N N . VAL A 1 100 ? -5.129 4.203 0.132 1.00 96.38 100 VAL A N 1
ATOM 808 C CA . VAL A 1 100 ? -5.111 2.794 0.550 1.00 96.38 100 VAL A CA 1
ATOM 809 C C . VAL A 1 100 ? -5.454 2.697 2.028 1.00 96.38 100 VAL A C 1
ATOM 811 O O . VAL A 1 100 ? -4.781 3.325 2.851 1.00 96.38 100 VAL A O 1
ATOM 814 N N . TYR A 1 101 ? -6.440 1.871 2.368 1.00 97.69 101 TYR A N 1
ATOM 815 C CA . TYR A 1 101 ? -6.856 1.633 3.744 1.00 97.69 101 TYR A CA 1
ATOM 816 C C . TYR A 1 101 ? -6.285 0.325 4.279 1.00 97.69 101 TYR A C 1
ATOM 818 O O . TYR A 1 101 ? -6.171 -0.681 3.580 1.00 97.69 101 TYR A O 1
ATOM 826 N N . TYR A 1 102 ? -5.927 0.353 5.555 1.00 98.12 102 TYR A N 1
ATOM 827 C CA . TYR A 1 102 ? -5.359 -0.759 6.287 1.00 98.12 102 TYR A CA 1
ATOM 828 C C . TYR A 1 102 ? -6.122 -0.949 7.600 1.00 98.12 102 TYR A C 1
ATOM 830 O O . TYR A 1 102 ? -6.369 0.010 8.336 1.00 98.12 102 TYR A O 1
ATOM 838 N N . LYS A 1 103 ? -6.439 -2.199 7.935 1.00 98.25 103 LYS A N 1
ATOM 839 C CA . LYS A 1 103 ? -7.019 -2.600 9.222 1.00 98.25 103 LYS A CA 1
ATOM 840 C C . LYS A 1 103 ? -5.987 -3.387 10.020 1.00 98.25 103 LYS A C 1
ATOM 842 O O . LYS A 1 103 ? -5.331 -4.277 9.480 1.00 98.25 103 LYS A O 1
ATOM 847 N N . ARG A 1 104 ? -5.819 -3.075 11.305 1.00 97.94 104 ARG A N 1
ATOM 848 C CA . ARG A 1 104 ? -4.910 -3.832 12.178 1.00 97.94 104 ARG A CA 1
ATOM 849 C C . ARG A 1 104 ? -5.485 -5.225 12.454 1.00 97.94 104 ARG A C 1
ATOM 851 O O . ARG A 1 104 ? -6.665 -5.358 12.757 1.00 97.94 104 ARG A O 1
ATOM 858 N N . SER A 1 105 ? -4.644 -6.249 12.347 1.00 97.44 105 SER A N 1
ATOM 859 C CA . SER A 1 105 ? -4.963 -7.650 12.636 1.00 97.44 105 SER A CA 1
ATOM 860 C C . SER A 1 105 ? -3.769 -8.266 13.370 1.00 97.44 105 SER A C 1
ATOM 862 O O . SER A 1 105 ? -2.740 -8.592 12.770 1.00 97.44 105 SER A O 1
ATOM 864 N N . GLY A 1 106 ? -3.868 -8.325 14.702 1.00 96.44 106 GLY A N 1
ATOM 865 C CA . GLY A 1 106 ? -2.768 -8.711 15.587 1.00 96.44 106 GLY A CA 1
ATOM 866 C C . GLY A 1 106 ? -1.545 -7.796 15.438 1.00 96.44 106 GLY A C 1
ATOM 867 O O . GLY A 1 106 ? -1.628 -6.577 15.623 1.00 96.44 106 GLY A O 1
ATOM 868 N N . ARG A 1 107 ? -0.401 -8.398 15.079 1.00 96.38 107 ARG A N 1
ATOM 869 C CA . ARG A 1 107 ? 0.881 -7.710 14.817 1.00 96.38 107 ARG A CA 1
ATOM 870 C C . ARG A 1 107 ? 1.036 -7.213 13.368 1.00 96.38 107 ARG A C 1
ATOM 872 O O . ARG A 1 107 ? 2.073 -6.654 13.025 1.00 96.38 107 ARG A O 1
ATOM 879 N N . LYS A 1 108 ? 0.045 -7.445 12.502 1.00 97.94 108 LYS A N 1
ATOM 880 C CA . LYS A 1 108 ? 0.071 -7.086 11.074 1.00 97.94 108 LYS A CA 1
ATOM 881 C C . LYS A 1 108 ? -1.074 -6.126 10.732 1.00 97.94 108 LYS A C 1
ATOM 883 O O . LYS A 1 108 ? -1.947 -5.840 11.551 1.00 97.94 108 LYS A O 1
ATOM 888 N N . TYR A 1 109 ? -1.075 -5.650 9.496 1.00 98.00 109 TYR A N 1
ATOM 889 C CA . TYR A 1 109 ? -2.122 -4.828 8.904 1.00 98.00 109 TYR A CA 1
ATOM 890 C C . TYR A 1 109 ? -2.599 -5.468 7.606 1.00 98.00 109 TYR A C 1
ATOM 892 O O . TYR A 1 109 ? -1.786 -5.996 6.853 1.00 98.00 109 TYR A O 1
ATOM 900 N N . ILE A 1 110 ? -3.899 -5.421 7.346 1.00 98.00 110 ILE A N 1
ATOM 901 C CA . ILE A 1 110 ? -4.536 -5.985 6.156 1.00 98.00 110 ILE A CA 1
ATOM 902 C C . ILE A 1 110 ? -5.026 -4.833 5.291 1.00 98.00 110 ILE A C 1
ATOM 904 O O . ILE A 1 110 ? -5.677 -3.932 5.817 1.00 98.00 110 ILE A O 1
ATOM 908 N N . VAL A 1 111 ? -4.721 -4.855 3.996 1.00 97.94 111 VAL A N 1
ATOM 909 C CA . VAL A 1 111 ? -5.300 -3.909 3.031 1.00 97.94 111 VAL A CA 1
ATOM 910 C C . VAL A 1 111 ? -6.794 -4.195 2.887 1.00 97.94 111 VAL A C 1
ATOM 912 O O . VAL A 1 111 ? -7.179 -5.340 2.660 1.00 97.94 111 VAL A O 1
ATOM 915 N N . VAL A 1 112 ? -7.634 -3.175 3.024 1.00 98.00 112 VAL A N 1
ATOM 916 C CA . VAL A 1 112 ? -9.098 -3.300 3.000 1.00 98.00 112 VAL A CA 1
ATOM 917 C C . VAL A 1 112 ? -9.719 -2.215 2.129 1.00 98.00 112 VAL A C 1
ATOM 919 O O . VAL A 1 112 ? -9.120 -1.157 1.939 1.00 98.00 112 VAL A O 1
ATOM 922 N N . ASN A 1 113 ? -10.934 -2.472 1.652 1.00 95.50 113 ASN A N 1
ATOM 923 C CA . ASN A 1 113 ? -11.816 -1.431 1.134 1.00 95.50 113 ASN A CA 1
ATOM 924 C C . ASN A 1 113 ? -12.632 -0.864 2.302 1.00 95.50 113 ASN A C 1
ATOM 926 O O . ASN A 1 113 ? -12.988 -1.607 3.222 1.00 95.50 113 ASN A O 1
ATOM 930 N N . VAL A 1 114 ? -12.863 0.447 2.287 1.00 89.75 114 VAL A N 1
ATOM 931 C CA . VAL A 1 114 ? -13.582 1.200 3.324 1.00 89.75 114 VAL A CA 1
ATOM 932 C C . VAL A 1 114 ? -14.620 2.076 2.657 1.00 89.75 114 VAL A C 1
ATOM 934 O O . VAL A 1 114 ? -14.283 2.617 1.582 1.00 89.75 114 VAL A O 1
#

Organism: NCBI:txid874423